Protein AF-A0A0A0BXC6-F1 (afdb_monomer_lite)

Sequence (105 aa):
MTTPPPPGADPHPRPGASQTPPRVPTLGEASREVGRGLGQGLLELVMWVVAVAVVVGGPALLGWWLGGGWGAVVGALLGAAVLGVTFVVLILKGVSLAAVVLRRR

Organism: NCBI:txid1386082

Secondary structure (DSSP, 8-state):
--PPPPP-------------------HHHHHHHHHHHHHHHHHHHHHHHHHHHHHHHHHHHHHHHHHHHHHHHHHHHHHHHHHHHHHHHHHHHHHHHHHHHHHT-

Radius of gyration: 31.28 Å; chains: 1; bounding box: 74×31×86 Å

Structure (mmCIF, N/CA/C/O backbone):
data_AF-A0A0A0BXC6-F1
#
_entry.id   AF-A0A0A0BXC6-F1
#
loop_
_atom_site.group_PDB
_atom_site.id
_atom_site.type_symbol
_atom_site.label_atom_id
_atom_site.label_alt_id
_atom_site.label_comp_id
_atom_site.label_asym_id
_atom_site.label_entity_id
_atom_site.label_seq_id
_atom_site.pdbx_PDB_ins_code
_atom_site.Cartn_x
_atom_site.Cartn_y
_atom_site.Cartn_z
_atom_site.occupancy
_atom_site.B_iso_or_equiv
_atom_site.auth_seq_id
_atom_site.auth_comp_id
_atom_site.auth_asym_id
_atom_site.auth_atom_id
_atom_site.pdbx_PDB_model_num
ATOM 1 N N . MET A 1 1 ? -60.990 -6.619 65.035 1.00 48.38 1 MET A N 1
ATOM 2 C CA . MET A 1 1 ? -59.762 -6.077 65.652 1.00 48.38 1 MET A CA 1
ATOM 3 C C . MET A 1 1 ? -58.678 -7.133 65.562 1.00 48.38 1 MET A C 1
ATOM 5 O O . MET A 1 1 ? -58.733 -8.096 66.310 1.00 48.38 1 MET A O 1
ATOM 9 N N . THR A 1 2 ? -57.742 -6.960 64.635 1.00 51.25 2 THR A N 1
ATOM 10 C CA . THR A 1 2 ? -56.443 -7.645 64.589 1.00 51.25 2 THR A CA 1
ATOM 11 C C . THR A 1 2 ? -55.475 -6.669 63.919 1.00 51.25 2 THR A C 1
ATOM 13 O O . THR A 1 2 ? -55.718 -6.193 62.813 1.00 51.25 2 THR A O 1
ATOM 16 N N . THR A 1 3 ? -54.454 -6.266 64.664 1.00 64.19 3 THR A N 1
ATOM 17 C CA . THR A 1 3 ? -53.496 -5.205 64.331 1.00 64.19 3 THR A CA 1
ATOM 18 C C . THR A 1 3 ? -52.448 -5.721 63.330 1.00 64.19 3 THR A C 1
ATOM 20 O O . THR A 1 3 ? -51.947 -6.826 63.540 1.00 64.19 3 THR A O 1
ATOM 23 N N . PRO A 1 4 ? -52.077 -4.978 62.268 1.00 62.81 4 PRO A N 1
ATOM 24 C CA . PRO A 1 4 ? -50.954 -5.356 61.407 1.00 62.81 4 PRO A CA 1
ATOM 25 C C . PRO A 1 4 ? -49.596 -5.080 62.092 1.00 62.81 4 PRO A C 1
ATOM 27 O O . PRO A 1 4 ? -49.478 -4.084 62.811 1.00 62.81 4 PRO A O 1
ATOM 30 N N . PRO A 1 5 ? -48.566 -5.929 61.891 1.00 69.25 5 PRO A N 1
ATOM 31 C CA . PRO A 1 5 ? -47.226 -5.701 62.434 1.00 69.25 5 PRO A CA 1
ATOM 32 C C . PRO A 1 5 ? -46.479 -4.567 61.695 1.00 69.25 5 PRO A C 1
ATOM 34 O O . PRO A 1 5 ? -46.723 -4.347 60.505 1.00 69.25 5 PRO A O 1
ATOM 37 N N . PRO A 1 6 ? -45.584 -3.831 62.387 1.00 66.50 6 PRO A N 1
ATOM 38 C CA . PRO A 1 6 ? -44.942 -2.622 61.870 1.00 66.50 6 PRO A CA 1
ATOM 39 C C . PRO A 1 6 ? -43.848 -2.906 60.822 1.00 66.50 6 PRO A C 1
ATOM 41 O O . PRO A 1 6 ? -43.237 -3.976 60.839 1.00 66.50 6 PRO A O 1
ATOM 44 N N . PRO A 1 7 ? -43.552 -1.937 59.932 1.00 57.19 7 PRO A N 1
ATOM 45 C CA . PRO A 1 7 ? -42.457 -2.038 58.981 1.00 57.19 7 PRO A CA 1
ATOM 46 C C . PRO A 1 7 ? -41.145 -1.573 59.623 1.00 57.19 7 PRO A C 1
ATOM 48 O O . PRO A 1 7 ? -41.064 -0.456 60.131 1.00 57.19 7 PRO A O 1
ATOM 51 N N . GLY A 1 8 ? -40.097 -2.393 59.534 1.00 53.00 8 GLY A N 1
ATOM 52 C CA . GLY A 1 8 ? -38.735 -1.923 59.783 1.00 53.00 8 GLY A CA 1
ATOM 53 C C . GLY A 1 8 ? -37.795 -2.950 60.397 1.00 53.00 8 GLY A C 1
ATOM 54 O O . GLY A 1 8 ? -37.896 -3.242 61.576 1.00 53.00 8 GLY A O 1
ATOM 55 N N . ALA A 1 9 ? -36.834 -3.367 59.571 1.00 49.19 9 ALA A N 1
ATOM 56 C CA . ALA A 1 9 ? -35.452 -3.679 59.925 1.00 49.19 9 ALA A CA 1
ATOM 57 C C . ALA A 1 9 ? -35.182 -4.829 60.906 1.00 49.19 9 ALA A C 1
ATOM 59 O O . ALA A 1 9 ? -35.234 -4.661 62.112 1.00 49.19 9 ALA A O 1
ATOM 60 N N . ASP A 1 10 ? -34.658 -5.922 60.350 1.00 52.00 10 ASP A N 1
ATOM 61 C CA . ASP A 1 10 ? -33.297 -6.313 60.716 1.00 52.00 10 ASP A CA 1
ATOM 62 C C .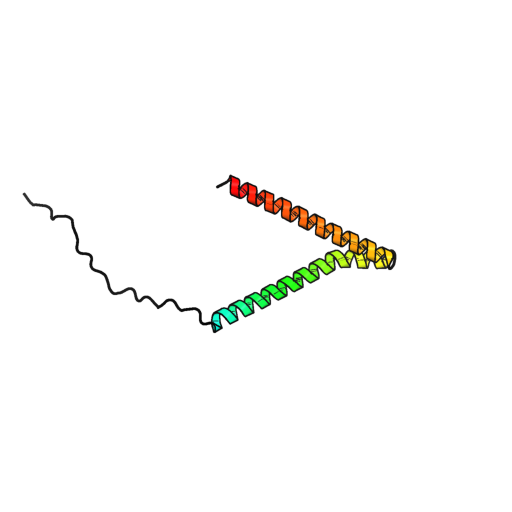 ASP A 1 10 ? -32.527 -6.772 59.461 1.00 52.00 10 ASP A C 1
ATOM 64 O O . ASP A 1 10 ? -32.970 -7.682 58.750 1.00 52.00 10 ASP A O 1
ATOM 68 N N . PRO A 1 11 ? -31.390 -6.133 59.128 1.00 51.38 11 PRO A N 1
ATOM 69 C CA . PRO A 1 11 ? -30.530 -6.559 58.039 1.00 51.38 11 PRO A CA 1
ATOM 70 C C . PRO A 1 11 ? -29.644 -7.701 58.535 1.00 51.38 11 PRO A C 1
ATOM 72 O O . PRO A 1 11 ? -28.629 -7.471 59.182 1.00 51.38 11 PRO 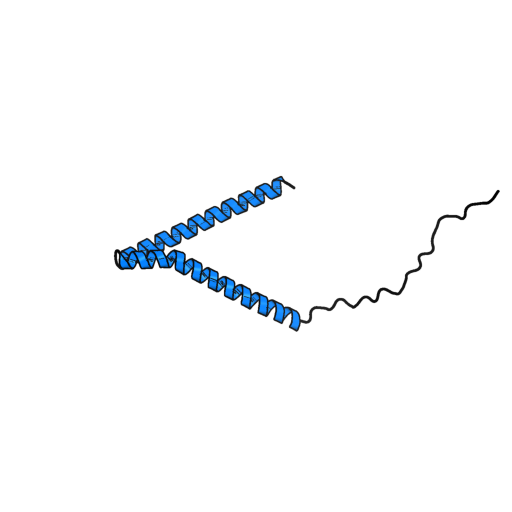A O 1
ATOM 75 N N . HIS A 1 12 ? -29.986 -8.945 58.206 1.00 49.34 12 HIS A N 1
ATOM 76 C CA . HIS A 1 12 ? -29.019 -10.037 58.303 1.00 49.34 12 HIS A CA 1
ATOM 77 C C . HIS A 1 12 ? -27.963 -9.880 57.195 1.00 49.34 12 HIS A C 1
ATOM 79 O O . HIS A 1 12 ? -28.295 -10.069 56.019 1.00 49.34 12 HIS A O 1
ATOM 85 N N . PRO A 1 13 ? -26.682 -9.603 57.509 1.00 51.56 13 PRO A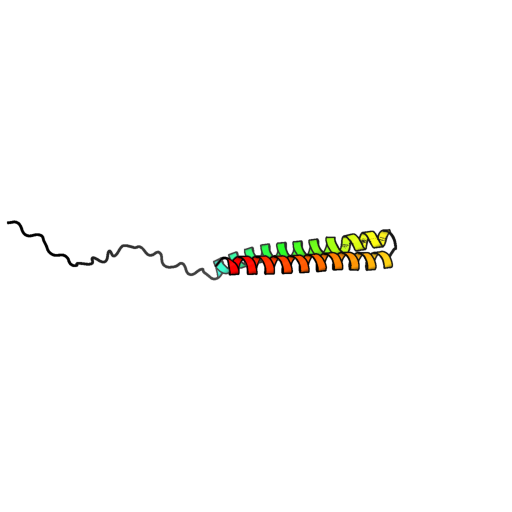 N 1
ATOM 86 C CA . PRO A 1 13 ? -25.622 -9.777 56.535 1.00 51.56 13 PRO A CA 1
ATOM 87 C C . PRO A 1 13 ? -25.369 -11.281 56.431 1.00 51.56 13 PRO A C 1
ATOM 89 O O . PRO A 1 13 ? -24.858 -11.893 57.364 1.00 51.56 13 PRO A O 1
ATOM 92 N N . ARG A 1 14 ? -25.748 -11.900 55.308 1.00 51.81 14 ARG A N 1
ATOM 93 C CA . ARG A 1 14 ? -25.314 -13.264 54.973 1.00 51.81 14 ARG A CA 1
ATOM 94 C C . ARG A 1 14 ? -23.784 -13.264 54.825 1.00 51.81 14 ARG A C 1
ATOM 96 O O . ARG A 1 14 ? -23.299 -12.678 53.855 1.00 51.81 14 ARG A O 1
ATOM 103 N N . PRO A 1 15 ? -23.006 -13.939 55.686 1.00 50.09 15 PRO A N 1
ATOM 104 C CA . PRO A 1 15 ? -21.599 -14.183 55.421 1.00 50.09 15 PRO A CA 1
ATOM 105 C C . PRO A 1 15 ? -21.532 -15.458 54.579 1.00 50.09 15 PRO A C 1
ATOM 107 O O . PRO A 1 15 ? -21.554 -16.566 55.106 1.00 50.09 15 PRO A O 1
ATOM 110 N N . GLY A 1 16 ? -21.568 -15.317 53.255 1.00 50.25 16 GLY A N 1
ATOM 111 C CA . GLY A 1 16 ? -21.620 -16.494 52.383 1.00 50.25 16 GLY A CA 1
ATOM 112 C C . GLY A 1 16 ? -21.357 -16.265 50.901 1.00 50.25 16 GLY A C 1
ATOM 113 O O . GLY A 1 16 ? -21.470 -17.209 50.128 1.00 50.25 16 GLY A O 1
ATOM 114 N N . ALA A 1 17 ? -20.982 -15.055 50.480 1.00 48.84 17 ALA A N 1
ATOM 115 C CA . ALA A 1 17 ? -20.311 -14.907 49.199 1.00 48.84 17 ALA A CA 1
ATOM 116 C C . ALA A 1 17 ? -18.854 -15.315 49.421 1.00 48.84 17 ALA A C 1
ATOM 118 O O . ALA A 1 17 ? -18.051 -14.526 49.920 1.00 48.84 17 ALA A O 1
ATOM 119 N N . SER A 1 18 ? -18.526 -16.559 49.086 1.00 48.88 18 SER A N 1
ATOM 120 C CA . SER A 1 18 ? -17.166 -16.981 48.769 1.00 48.88 18 SER A CA 1
ATOM 121 C C . SER A 1 18 ? -16.676 -16.131 47.597 1.00 48.88 18 SER A C 1
ATOM 123 O O . SER A 1 18 ? -16.739 -16.513 46.432 1.00 48.88 18 SER A O 1
ATOM 125 N N . GLN A 1 19 ? -16.233 -14.919 47.921 1.00 50.53 19 GLN A N 1
ATOM 126 C CA . GLN A 1 19 ? -15.446 -14.079 47.046 1.00 50.53 19 GLN A CA 1
ATOM 127 C C . GLN A 1 19 ? -14.145 -14.843 46.824 1.00 50.53 19 GLN A C 1
ATOM 129 O O . GLN A 1 19 ? -13.230 -14.793 47.643 1.00 50.53 19 GLN A O 1
ATOM 134 N N . THR A 1 20 ? -14.072 -15.609 45.735 1.00 51.91 20 THR A N 1
ATOM 135 C CA . THR A 1 20 ? -12.779 -15.924 45.135 1.00 51.91 20 THR A CA 1
ATOM 136 C C . THR A 1 20 ? -12.032 -14.598 45.037 1.00 51.91 20 THR A C 1
ATOM 138 O O . THR A 1 20 ? -12.573 -13.671 44.424 1.00 51.91 20 THR A O 1
ATOM 141 N N . PRO A 1 21 ? -10.863 -14.457 45.685 1.00 51.25 21 PRO A N 1
ATOM 142 C CA . PRO A 1 21 ? -10.132 -13.203 45.660 1.00 51.25 21 PRO A CA 1
ATOM 143 C C . PRO A 1 21 ? -9.905 -12.806 44.198 1.00 51.25 21 PRO A C 1
ATOM 145 O O . PRO A 1 21 ? -9.737 -13.703 43.360 1.00 51.25 21 PRO A O 1
ATOM 148 N N . PRO A 1 22 ? -9.917 -11.503 43.860 1.00 55.91 22 PRO A N 1
ATOM 149 C CA . PRO A 1 22 ? -9.529 -11.066 42.529 1.00 55.91 22 PRO A CA 1
ATOM 150 C C . PRO A 1 22 ? -8.153 -11.670 42.253 1.00 55.91 22 PRO A C 1
ATOM 152 O O . PRO A 1 22 ? -7.178 -11.328 42.923 1.00 55.91 22 PRO A O 1
ATOM 155 N N . ARG A 1 23 ? -8.090 -12.647 41.335 1.00 56.41 23 ARG A N 1
ATOM 156 C CA . ARG A 1 23 ? -6.821 -13.194 40.860 1.00 56.41 23 ARG A CA 1
ATOM 157 C C . ARG A 1 23 ? -6.111 -12.021 40.221 1.00 56.41 23 ARG A C 1
ATOM 159 O O . ARG A 1 23 ? -6.452 -11.612 39.118 1.00 56.41 23 ARG A O 1
ATOM 166 N N . VAL A 1 24 ? -5.179 -11.446 40.967 1.00 57.34 24 VAL A N 1
ATOM 167 C CA . VAL A 1 24 ? -4.236 -10.476 40.440 1.00 57.34 24 VAL A CA 1
ATOM 168 C C . VAL A 1 24 ? -3.550 -11.205 39.285 1.00 57.34 24 VAL A C 1
ATOM 170 O O . VAL A 1 24 ? -2.956 -12.258 39.544 1.00 57.34 24 VAL A O 1
ATOM 173 N N . PRO A 1 25 ? -3.695 -10.742 38.029 1.00 54.16 25 PRO A N 1
ATOM 174 C CA . PRO A 1 25 ? -3.043 -11.387 36.906 1.00 54.16 25 PRO A CA 1
ATOM 175 C C . PRO A 1 25 ? -1.558 -11.405 37.231 1.00 54.16 25 PRO A C 1
ATOM 177 O O . PRO A 1 25 ? -0.933 -10.358 37.423 1.00 54.16 25 PRO A O 1
ATOM 180 N N . THR A 1 26 ? -1.003 -12.598 37.402 1.00 62.12 26 THR A N 1
ATOM 181 C CA . THR A 1 26 ? 0.424 -12.705 37.674 1.00 62.12 26 THR A CA 1
ATOM 182 C C . THR A 1 26 ? 1.159 -12.182 36.442 1.00 62.12 26 THR A C 1
ATOM 184 O O . THR A 1 26 ? 0.711 -12.383 35.311 1.00 62.12 26 THR A O 1
ATOM 187 N N . LEU A 1 27 ? 2.295 -11.507 36.636 1.00 54.72 27 LEU A N 1
ATOM 188 C CA . LEU A 1 27 ? 3.132 -10.982 35.545 1.00 54.72 27 LEU A CA 1
ATOM 189 C C . LEU A 1 27 ? 3.408 -12.026 34.437 1.00 54.72 27 LEU A C 1
ATOM 191 O O . LEU A 1 27 ? 3.621 -11.656 33.285 1.00 54.72 27 LEU A O 1
ATOM 195 N N . GLY A 1 28 ? 3.355 -13.326 34.759 1.00 53.56 28 GLY A N 1
ATOM 196 C CA . GLY A 1 28 ? 3.478 -14.450 33.823 1.00 53.56 28 GLY A CA 1
ATOM 197 C C . GLY A 1 28 ? 2.290 -14.663 32.869 1.00 53.56 28 GLY A C 1
ATOM 198 O O . GLY A 1 28 ? 2.487 -15.090 31.732 1.00 53.56 28 GLY A O 1
ATOM 199 N N . GLU A 1 29 ? 1.060 -14.366 33.291 1.00 54.47 29 GLU A N 1
ATOM 200 C CA . GLU A 1 29 ? -0.136 -14.468 32.437 1.00 54.47 29 GLU A CA 1
ATOM 201 C C . GLU A 1 29 ? -0.246 -13.245 31.523 1.00 54.47 29 GLU A C 1
ATOM 203 O O . GLU A 1 29 ? -0.382 -13.400 30.308 1.00 54.47 29 GLU A O 1
ATOM 208 N N . ALA A 1 30 ? -0.004 -12.051 32.076 1.00 51.72 30 ALA A N 1
ATOM 209 C CA . ALA A 1 30 ? 0.085 -10.814 31.305 1.00 51.72 30 ALA A CA 1
ATOM 210 C C . ALA A 1 30 ? 1.192 -10.879 30.236 1.00 51.72 30 ALA A C 1
ATOM 212 O O . ALA A 1 30 ? 0.989 -10.439 29.111 1.00 51.72 30 ALA A O 1
ATOM 213 N N . SER A 1 31 ? 2.348 -11.482 30.533 1.00 54.25 31 SER A N 1
ATOM 214 C CA . SER A 1 31 ? 3.432 -11.644 29.549 1.00 54.25 31 SER A CA 1
ATOM 215 C C . SER A 1 31 ? 3.138 -12.695 28.474 1.00 54.25 31 SER A C 1
ATOM 217 O O . SER A 1 31 ? 3.578 -12.529 27.336 1.00 54.25 31 SER A O 1
ATOM 219 N N . ARG A 1 32 ? 2.352 -13.741 28.765 1.00 56.22 32 ARG A N 1
ATOM 220 C CA . ARG A 1 32 ? 1.878 -14.694 27.741 1.00 56.22 32 ARG A CA 1
ATOM 221 C C . ARG A 1 32 ? 0.823 -14.085 26.818 1.00 56.22 32 ARG A C 1
ATOM 223 O O . ARG A 1 32 ? 0.845 -14.361 25.618 1.00 56.22 32 ARG A O 1
ATOM 230 N N . GLU A 1 33 ? -0.069 -13.253 27.345 1.00 57.19 33 GLU A N 1
ATOM 231 C CA . GLU A 1 33 ? -1.050 -12.507 26.546 1.00 57.19 33 GLU A CA 1
ATOM 232 C C . GLU A 1 33 ? -0.405 -11.383 25.737 1.00 57.19 33 GLU A C 1
ATOM 234 O O . GLU A 1 33 ? -0.689 -11.261 24.547 1.00 57.19 33 GLU A O 1
ATOM 239 N N . VAL A 1 34 ? 0.550 -10.651 26.313 1.00 56.31 34 VAL A N 1
ATOM 240 C CA . VAL A 1 34 ? 1.374 -9.680 25.578 1.00 56.31 34 VAL A CA 1
ATOM 241 C C . VAL A 1 34 ? 2.216 -10.382 24.511 1.00 56.31 34 VAL A C 1
ATOM 243 O O . VAL A 1 34 ? 2.288 -9.896 23.390 1.00 56.31 34 VAL A O 1
ATOM 246 N N . GLY A 1 35 ? 2.783 -11.559 24.789 1.00 59.84 35 GLY A N 1
ATOM 247 C CA . GLY A 1 35 ? 3.530 -12.347 23.801 1.00 59.84 35 GLY A CA 1
ATOM 248 C C . GLY A 1 35 ? 2.668 -12.827 22.625 1.00 59.84 35 GLY A C 1
ATOM 249 O O . GLY A 1 35 ? 3.101 -12.758 21.475 1.00 59.84 35 GLY A O 1
ATOM 250 N N . ARG A 1 36 ? 1.423 -13.253 22.883 1.00 61.38 36 ARG A N 1
ATOM 251 C CA . ARG A 1 36 ? 0.455 -13.596 21.823 1.00 61.38 36 ARG A CA 1
ATOM 252 C C . ARG A 1 36 ? -0.025 -12.366 21.051 1.00 61.38 36 ARG A C 1
ATOM 254 O O . ARG A 1 36 ? -0.100 -12.425 19.826 1.00 61.38 36 ARG A O 1
ATOM 261 N N . GLY A 1 37 ? -0.284 -11.257 21.742 1.00 61.53 37 GLY A N 1
ATOM 262 C CA . GLY A 1 37 ? -0.648 -9.980 21.126 1.00 61.53 37 GLY A CA 1
ATOM 263 C C . GLY A 1 37 ? 0.471 -9.403 20.257 1.00 61.53 37 GLY A C 1
ATOM 264 O O . GLY A 1 37 ? 0.203 -8.899 19.171 1.00 61.53 37 GLY A O 1
ATOM 265 N N . LEU A 1 38 ? 1.731 -9.559 20.673 1.00 62.34 38 LEU A N 1
ATOM 266 C CA . LEU A 1 38 ? 2.906 -9.170 19.892 1.00 62.34 38 LEU A CA 1
ATOM 267 C C . LEU A 1 38 ? 3.111 -10.070 18.673 1.00 62.34 38 LEU A C 1
ATOM 269 O O . LEU A 1 38 ? 3.432 -9.560 17.606 1.00 62.34 38 LEU A O 1
ATOM 273 N N . GLY A 1 39 ? 2.895 -11.383 18.791 1.00 70.00 39 GLY A N 1
ATOM 274 C CA . GLY A 1 39 ? 2.976 -12.297 17.647 1.00 70.00 39 GLY A CA 1
ATOM 275 C C . GLY A 1 39 ? 1.929 -11.985 16.574 1.00 70.00 39 GLY A C 1
ATOM 276 O O . GLY A 1 39 ? 2.254 -11.930 15.388 1.00 70.00 39 GLY A O 1
ATOM 277 N N . GLN A 1 40 ? 0.690 -11.714 16.991 1.00 78.50 40 GLN A N 1
ATOM 278 C CA . GLN A 1 40 ? -0.383 -11.313 16.081 1.00 78.50 40 GLN A CA 1
ATOM 279 C C . GLN A 1 40 ? -0.148 -9.913 15.499 1.00 78.50 40 GLN A C 1
ATOM 281 O O . GLN A 1 40 ? -0.277 -9.740 14.291 1.00 78.50 40 GLN A O 1
ATOM 286 N N . GLY A 1 41 ? 0.263 -8.944 16.322 1.00 77.69 41 GLY A N 1
ATOM 287 C CA . GLY A 1 41 ? 0.576 -7.587 15.869 1.00 77.69 41 GLY A CA 1
ATOM 288 C C . GLY A 1 41 ? 1.774 -7.534 14.918 1.00 77.69 41 GLY A C 1
ATOM 289 O O . GLY A 1 41 ? 1.773 -6.753 13.971 1.00 77.69 41 GLY A O 1
ATOM 290 N N . LEU A 1 42 ? 2.776 -8.399 15.110 1.00 84.06 42 LEU A N 1
ATOM 291 C CA . LEU A 1 42 ? 3.911 -8.514 14.197 1.00 84.06 42 LEU A CA 1
ATOM 292 C C . LEU A 1 42 ? 3.497 -9.146 12.866 1.00 84.06 42 LEU A C 1
ATOM 294 O O . LEU A 1 42 ? 3.888 -8.642 11.818 1.00 84.06 42 LEU A O 1
ATOM 298 N N . LEU A 1 43 ? 2.697 -10.217 12.887 1.00 84.69 43 LEU A N 1
ATOM 299 C CA . LEU A 1 43 ? 2.164 -10.826 11.664 1.00 84.69 43 LEU A CA 1
ATOM 300 C C . LEU A 1 43 ? 1.303 -9.825 10.883 1.00 84.69 43 LEU A C 1
ATOM 302 O O . LEU A 1 43 ? 1.425 -9.718 9.665 1.00 84.69 43 LEU A O 1
ATOM 306 N N . GLU A 1 44 ? 0.464 -9.074 11.592 1.00 85.25 44 GLU A N 1
ATOM 307 C CA . GLU A 1 44 ? -0.350 -8.008 11.022 1.00 85.25 44 GLU A CA 1
ATOM 308 C C . GLU A 1 44 ? 0.531 -6.922 10.396 1.00 85.25 44 GLU A C 1
ATOM 310 O O . GLU A 1 44 ? 0.326 -6.568 9.237 1.00 85.25 44 GLU A O 1
ATOM 315 N N . LEU A 1 45 ? 1.569 -6.459 11.100 1.00 85.31 45 LEU A N 1
ATOM 316 C CA . LEU A 1 45 ? 2.527 -5.490 10.568 1.00 85.31 45 LEU A CA 1
ATOM 317 C C . LEU A 1 45 ? 3.239 -6.017 9.315 1.00 85.31 45 LEU A C 1
ATOM 319 O O . LEU A 1 45 ? 3.344 -5.301 8.322 1.00 85.31 45 LEU A O 1
ATOM 323 N N . VAL A 1 46 ? 3.702 -7.268 9.332 1.00 88.62 46 VAL A N 1
ATOM 324 C CA . VAL A 1 46 ? 4.336 -7.909 8.170 1.00 88.62 46 VAL A CA 1
ATOM 325 C C . VAL A 1 46 ? 3.363 -7.959 6.996 1.00 88.62 46 VAL A C 1
ATOM 327 O O . VAL A 1 46 ? 3.740 -7.612 5.879 1.00 88.62 46 VAL A O 1
ATOM 330 N N . MET A 1 47 ? 2.106 -8.331 7.235 1.00 91.50 47 MET A N 1
ATOM 331 C CA . MET A 1 47 ? 1.078 -8.369 6.197 1.00 91.50 47 MET A CA 1
ATOM 332 C C . MET A 1 47 ? 0.798 -6.974 5.623 1.0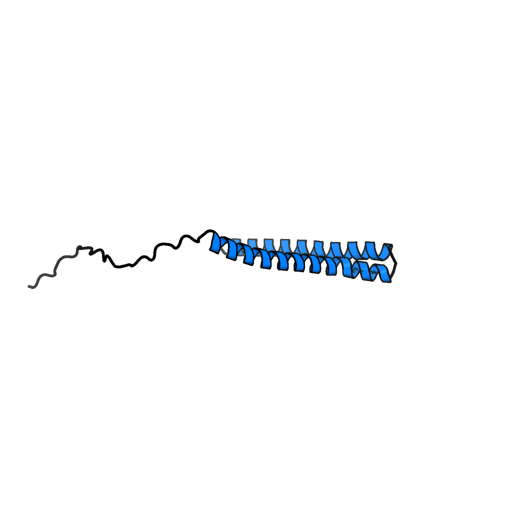0 91.50 47 MET A C 1
ATOM 334 O O . MET A 1 47 ? 0.721 -6.832 4.402 1.00 91.50 47 MET A O 1
ATOM 338 N N . TRP A 1 48 ? 0.758 -5.936 6.462 1.00 88.38 48 TRP A N 1
ATOM 339 C CA . TRP A 1 48 ? 0.677 -4.544 6.012 1.00 88.38 48 TRP A CA 1
ATOM 340 C C . TRP A 1 48 ? 1.866 -4.147 5.140 1.00 88.38 48 TRP A C 1
ATOM 342 O O . TRP A 1 48 ? 1.674 -3.575 4.067 1.00 88.38 48 TRP A O 1
ATOM 352 N N . VAL A 1 49 ? 3.088 -4.479 5.557 1.00 86.38 49 VAL A N 1
ATOM 353 C CA . VAL A 1 49 ? 4.302 -4.192 4.779 1.00 86.38 49 VAL A CA 1
ATOM 354 C C . VAL A 1 49 ? 4.259 -4.902 3.427 1.00 86.38 49 VAL A C 1
ATOM 356 O O . VAL A 1 49 ? 4.543 -4.278 2.405 1.00 86.38 49 VAL A O 1
ATOM 359 N N . VAL A 1 50 ? 3.851 -6.173 3.393 1.00 89.44 50 VAL A N 1
ATOM 360 C CA . VAL A 1 50 ? 3.693 -6.934 2.145 1.00 89.44 50 VAL A CA 1
ATOM 361 C C . VAL A 1 50 ? 2.628 -6.302 1.253 1.00 89.44 50 VAL A C 1
ATOM 363 O O . VAL A 1 50 ? 2.871 -6.117 0.064 1.00 89.44 50 VAL A O 1
ATOM 366 N N . ALA A 1 51 ? 1.479 -5.911 1.806 1.00 85.44 51 ALA A N 1
ATOM 367 C CA . ALA A 1 51 ? 0.420 -5.253 1.046 1.00 85.44 51 ALA A CA 1
ATOM 368 C C . ALA A 1 51 ? 0.910 -3.939 0.417 1.00 85.44 51 ALA A C 1
ATOM 370 O O . ALA A 1 51 ? 0.703 -3.713 -0.776 1.00 85.44 51 ALA A O 1
ATOM 371 N N . VAL A 1 52 ? 1.632 -3.108 1.177 1.00 86.31 52 VAL A N 1
ATOM 372 C CA . VAL A 1 52 ? 2.252 -1.881 0.652 1.00 86.31 52 VAL A CA 1
ATOM 373 C C . VAL A 1 52 ? 3.271 -2.211 -0.438 1.00 86.31 52 VAL A C 1
ATOM 375 O O . VAL A 1 52 ? 3.249 -1.592 -1.502 1.00 86.31 52 VAL A O 1
ATOM 378 N N . ALA A 1 53 ? 4.126 -3.210 -0.220 1.00 83.38 53 ALA A N 1
ATOM 379 C CA . ALA A 1 53 ? 5.115 -3.636 -1.203 1.00 83.38 53 ALA A CA 1
ATOM 380 C C . ALA A 1 53 ? 4.467 -4.141 -2.501 1.00 83.38 53 ALA A C 1
ATOM 382 O O . ALA A 1 53 ? 4.994 -3.873 -3.574 1.00 83.38 53 ALA A O 1
ATOM 383 N N . VAL A 1 54 ? 3.312 -4.808 -2.446 1.00 87.69 54 VAL A N 1
ATOM 384 C CA . VAL A 1 54 ? 2.579 -5.235 -3.650 1.00 87.69 54 VAL A CA 1
ATOM 385 C C . VAL A 1 54 ? 1.947 -4.042 -4.367 1.00 87.69 54 VAL A C 1
ATOM 387 O O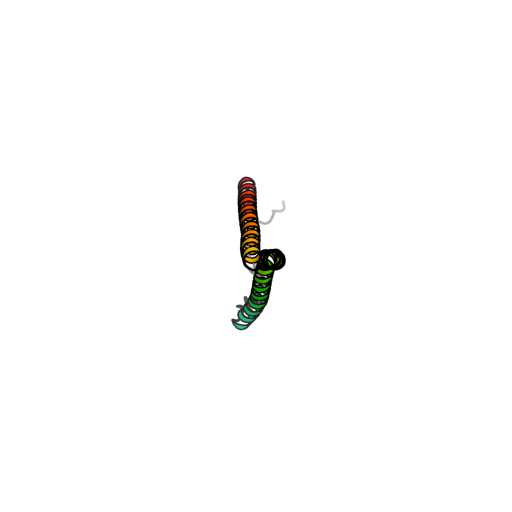 . VAL A 1 54 ? 2.057 -3.935 -5.587 1.00 87.69 54 VAL A O 1
ATOM 390 N N . VAL A 1 55 ? 1.323 -3.119 -3.633 1.00 84.38 55 VAL A N 1
ATOM 391 C CA . VAL A 1 55 ? 0.641 -1.954 -4.224 1.00 84.38 55 VAL A CA 1
ATOM 392 C C . VAL A 1 55 ? 1.627 -0.961 -4.839 1.00 84.38 55 VAL A C 1
ATOM 394 O O . VAL A 1 55 ? 1.340 -0.383 -5.883 1.00 84.38 55 VAL A O 1
ATOM 397 N N . VAL A 1 56 ? 2.795 -0.770 -4.226 1.00 83.19 56 VAL A N 1
ATOM 398 C CA . VAL A 1 56 ? 3.837 0.138 -4.732 1.00 83.19 56 VAL A CA 1
ATOM 399 C C . VAL A 1 56 ? 4.775 -0.585 -5.701 1.00 83.19 56 VAL A C 1
ATOM 401 O O . VAL A 1 56 ? 5.092 -0.075 -6.775 1.00 83.19 56 VAL A O 1
ATOM 404 N N . GLY A 1 57 ? 5.205 -1.792 -5.342 1.00 77.62 57 GLY A N 1
ATOM 405 C CA . GLY A 1 57 ? 6.180 -2.580 -6.089 1.00 77.62 57 GLY A CA 1
ATOM 406 C C . GLY A 1 57 ? 5.604 -3.297 -7.305 1.00 77.62 57 GLY A C 1
ATOM 407 O O . GLY A 1 57 ? 6.322 -3.461 -8.283 1.00 77.62 57 GLY A O 1
ATOM 408 N N . GLY A 1 58 ? 4.323 -3.674 -7.312 1.00 82.56 58 GLY A N 1
ATOM 409 C CA . GLY A 1 58 ? 3.672 -4.285 -8.478 1.00 82.56 58 GLY A CA 1
ATOM 410 C C . GLY A 1 58 ? 3.676 -3.362 -9.705 1.00 82.56 58 GLY A C 1
ATOM 411 O O . GLY A 1 58 ? 4.195 -3.750 -10.754 1.00 82.56 58 GLY A O 1
ATOM 412 N N . PRO A 1 59 ? 3.188 -2.115 -9.583 1.00 81.75 59 PRO A N 1
ATOM 413 C CA . PRO A 1 59 ? 3.279 -1.119 -10.647 1.00 81.75 59 PRO A CA 1
ATOM 414 C C . PRO A 1 59 ? 4.722 -0.762 -11.019 1.00 81.75 59 PRO A C 1
ATOM 416 O O . PRO A 1 59 ? 5.012 -0.567 -12.197 1.00 81.75 59 PRO A O 1
ATOM 419 N N . ALA A 1 60 ? 5.641 -0.711 -10.047 1.00 75.75 60 ALA A N 1
ATOM 420 C CA . ALA A 1 60 ? 7.063 -0.485 -10.310 1.00 75.75 60 ALA A CA 1
ATOM 421 C C . ALA A 1 60 ? 7.689 -1.626 -11.130 1.00 75.75 60 ALA A C 1
ATOM 423 O O . ALA A 1 60 ? 8.408 -1.383 -12.096 1.00 75.75 60 ALA A O 1
ATOM 424 N N . LEU A 1 61 ? 7.379 -2.879 -10.799 1.00 81.19 61 LEU A N 1
ATOM 425 C CA . LEU A 1 61 ? 7.850 -4.046 -11.539 1.00 81.19 61 LEU A CA 1
ATOM 426 C C . LEU A 1 61 ? 7.270 -4.059 -12.957 1.00 81.19 61 LEU A C 1
ATOM 428 O O . LEU A 1 61 ? 7.994 -4.301 -13.918 1.00 81.19 61 LEU A O 1
ATOM 432 N N . LEU A 1 62 ? 5.985 -3.733 -13.105 1.00 82.69 62 LEU A N 1
ATOM 433 C CA . LEU A 1 62 ? 5.341 -3.619 -14.413 1.00 82.69 62 LEU A CA 1
ATOM 434 C C . LEU A 1 62 ? 5.974 -2.503 -15.258 1.00 82.69 62 LEU A C 1
ATOM 436 O O . LEU A 1 62 ? 6.257 -2.691 -16.440 1.00 82.69 62 LEU A O 1
ATOM 440 N N . GLY A 1 63 ? 6.255 -1.359 -14.638 1.00 74.94 63 GLY A N 1
ATOM 441 C CA . GLY A 1 63 ? 6.954 -0.256 -15.279 1.00 74.94 63 GLY A CA 1
ATOM 442 C C . GLY A 1 63 ? 8.383 -0.618 -15.689 1.00 74.94 63 GLY A C 1
ATOM 443 O O . GLY A 1 63 ? 8.809 -0.248 -16.782 1.00 74.94 63 GLY A O 1
ATOM 444 N N . TRP A 1 64 ? 9.101 -1.400 -14.876 1.00 80.56 64 TRP A N 1
ATOM 445 C CA . TRP A 1 64 ? 10.427 -1.915 -15.231 1.00 80.56 64 TRP A CA 1
ATOM 446 C C . TRP A 1 64 ? 10.401 -2.720 -16.534 1.00 80.56 64 TRP A C 1
ATOM 448 O O . TRP A 1 64 ? 11.241 -2.515 -17.408 1.00 80.56 64 TRP A O 1
ATOM 458 N N . TRP A 1 65 ? 9.409 -3.596 -16.693 1.00 86.25 65 TRP A N 1
ATOM 459 C CA . TRP A 1 65 ? 9.250 -4.412 -17.899 1.00 86.25 65 TRP A CA 1
ATOM 460 C C . TRP A 1 65 ? 8.916 -3.595 -19.153 1.00 86.25 65 TRP A C 1
ATOM 462 O O . TRP A 1 65 ? 9.335 -3.965 -20.246 1.00 86.25 65 TRP A O 1
ATOM 472 N N . LEU A 1 66 ? 8.178 -2.491 -19.009 1.00 82.25 66 LEU A N 1
ATOM 473 C CA . LEU A 1 66 ? 7.696 -1.682 -20.135 1.00 82.25 66 LEU A CA 1
ATOM 474 C C . LEU A 1 66 ? 8.657 -0.558 -20.550 1.00 82.25 66 LEU A C 1
ATOM 476 O O . LEU A 1 66 ? 8.641 -0.141 -21.705 1.00 82.25 66 LEU A O 1
ATOM 480 N N . GLY A 1 67 ? 9.478 -0.048 -19.628 1.00 77.62 67 GLY A N 1
ATOM 481 C CA . GLY A 1 67 ? 10.318 1.132 -19.870 1.00 77.62 67 GLY A CA 1
ATOM 482 C C . GLY A 1 67 ? 11.648 1.144 -19.117 1.00 77.62 67 GLY A C 1
ATOM 483 O O . GLY A 1 67 ? 12.273 2.200 -19.003 1.00 77.62 67 GLY A O 1
ATOM 484 N N . GLY A 1 68 ? 12.079 0.007 -18.563 1.00 85.56 68 GLY A N 1
ATOM 485 C CA . GLY A 1 68 ? 13.309 -0.099 -17.778 1.00 85.56 68 GLY A CA 1
ATOM 486 C C . GLY A 1 68 ? 13.263 0.737 -16.494 1.00 85.56 68 GLY A C 1
ATOM 487 O O . GLY A 1 68 ? 12.212 0.914 -15.876 1.00 85.56 68 GLY A O 1
ATOM 488 N N . GLY A 1 69 ? 14.407 1.293 -16.089 1.00 82.75 69 GLY A N 1
ATOM 489 C CA . GLY A 1 69 ? 14.535 2.029 -14.823 1.00 82.75 69 GLY A CA 1
ATOM 490 C C . GLY A 1 69 ? 13.549 3.184 -14.645 1.00 82.75 69 GLY A C 1
ATOM 491 O O . GLY A 1 69 ? 12.988 3.346 -13.564 1.00 82.75 69 GLY A O 1
ATOM 492 N N . TRP A 1 70 ? 13.265 3.937 -15.709 1.00 83.38 70 TRP A N 1
ATOM 493 C CA . TRP A 1 70 ? 12.308 5.046 -15.654 1.00 83.38 70 TRP A CA 1
ATOM 494 C C . TRP A 1 70 ? 10.873 4.571 -15.460 1.00 83.38 70 TRP A C 1
ATOM 496 O O . TRP A 1 70 ? 10.134 5.159 -14.671 1.00 83.38 70 TRP A O 1
ATOM 506 N N . GLY A 1 71 ? 10.495 3.473 -16.115 1.00 76.00 71 GLY A N 1
ATOM 507 C CA . GLY A 1 71 ? 9.181 2.881 -15.917 1.00 76.00 71 GLY A CA 1
ATOM 508 C C . GLY A 1 71 ? 8.987 2.395 -14.480 1.00 76.00 71 GLY A C 1
ATOM 509 O O . GLY A 1 71 ? 7.912 2.594 -13.919 1.00 76.00 71 GLY A O 1
ATOM 510 N N . ALA A 1 72 ? 10.028 1.859 -13.835 1.00 80.62 72 ALA A N 1
ATOM 511 C CA . ALA A 1 72 ? 9.939 1.444 -12.434 1.00 80.62 72 ALA A CA 1
ATOM 512 C C . ALA A 1 72 ? 9.711 2.604 -11.464 1.00 80.62 72 ALA A C 1
ATOM 514 O O . ALA A 1 72 ? 8.887 2.492 -10.556 1.00 80.62 72 ALA A O 1
ATOM 515 N N . VAL A 1 73 ? 10.391 3.732 -11.679 1.00 84.44 73 VAL A N 1
ATOM 516 C CA . VAL A 1 73 ? 10.200 4.941 -10.865 1.00 84.44 73 VAL A CA 1
ATOM 517 C C . VAL A 1 73 ? 8.784 5.486 -11.039 1.00 84.44 73 VAL A C 1
ATOM 519 O O . VAL A 1 73 ? 8.104 5.755 -10.050 1.00 84.44 73 VAL A O 1
ATOM 522 N N . VAL A 1 74 ? 8.305 5.596 -12.282 1.00 86.81 74 VAL A N 1
ATOM 523 C CA . VAL A 1 74 ? 6.941 6.069 -12.568 1.00 86.81 74 VAL A CA 1
ATOM 524 C C . VAL A 1 74 ? 5.900 5.123 -11.969 1.00 86.81 74 VAL A C 1
ATOM 526 O O . VAL A 1 74 ? 4.954 5.582 -11.334 1.00 86.81 74 VAL A O 1
ATOM 529 N N . GLY A 1 75 ? 6.100 3.812 -12.101 1.00 79.75 75 GLY A N 1
ATOM 530 C CA . GLY A 1 75 ? 5.235 2.802 -11.501 1.00 79.75 75 GLY A CA 1
ATOM 531 C C . GLY A 1 75 ? 5.184 2.909 -9.976 1.00 79.75 75 GLY A C 1
ATOM 532 O O . GLY A 1 75 ? 4.095 2.956 -9.407 1.00 79.75 75 GLY A O 1
ATOM 533 N N . ALA A 1 76 ? 6.334 3.038 -9.310 1.00 81.62 76 ALA A N 1
ATOM 534 C CA . ALA A 1 76 ? 6.399 3.210 -7.859 1.00 81.62 76 ALA A CA 1
ATOM 535 C C . ALA A 1 76 ? 5.683 4.488 -7.393 1.00 81.62 76 ALA A C 1
ATOM 537 O O . ALA A 1 76 ? 4.912 4.448 -6.433 1.00 81.62 76 ALA A O 1
ATOM 538 N N . LEU A 1 77 ? 5.893 5.612 -8.089 1.00 89.00 77 LEU A N 1
ATOM 539 C CA . LEU A 1 77 ? 5.214 6.877 -7.790 1.00 89.00 77 LEU A CA 1
ATOM 540 C C . LEU A 1 77 ? 3.696 6.758 -7.963 1.00 89.00 77 LEU A C 1
ATOM 542 O O . LEU A 1 77 ? 2.945 7.259 -7.127 1.00 89.00 77 LEU A O 1
ATOM 546 N N . LEU A 1 78 ? 3.243 6.055 -9.002 1.00 88.94 78 LEU A N 1
ATOM 547 C CA . LEU A 1 78 ? 1.823 5.802 -9.233 1.00 88.94 78 LEU A CA 1
ATOM 548 C C . LEU A 1 78 ? 1.221 4.946 -8.107 1.00 88.94 78 LEU A C 1
ATOM 550 O O . LEU A 1 78 ? 0.177 5.295 -7.557 1.00 88.94 78 LEU A O 1
ATOM 554 N N . GLY A 1 79 ? 1.898 3.861 -7.721 1.00 83.56 79 GLY A N 1
ATOM 555 C CA . GLY A 1 79 ? 1.469 3.001 -6.616 1.00 83.56 79 GLY A CA 1
ATOM 556 C C . GLY A 1 79 ? 1.416 3.746 -5.277 1.00 83.56 79 GLY A C 1
ATOM 557 O O . GLY A 1 79 ? 0.439 3.625 -4.535 1.00 83.56 79 GLY A O 1
ATOM 558 N N . ALA A 1 80 ? 2.410 4.594 -4.998 1.00 87.31 80 ALA A N 1
ATOM 559 C CA . ALA A 1 80 ? 2.422 5.453 -3.815 1.00 87.31 80 ALA A CA 1
ATOM 560 C C . ALA A 1 80 ? 1.277 6.482 -3.829 1.00 87.31 80 ALA A C 1
ATOM 562 O O . ALA A 1 80 ? 0.627 6.694 -2.802 1.00 87.31 80 ALA A O 1
ATOM 563 N N . ALA A 1 81 ? 0.983 7.082 -4.987 1.00 88.12 81 ALA A N 1
ATOM 564 C CA . ALA A 1 81 ? -0.129 8.016 -5.137 1.00 88.12 81 ALA A CA 1
ATOM 565 C C . ALA A 1 81 ? -1.480 7.341 -4.852 1.00 88.12 81 ALA A C 1
ATOM 567 O O . ALA A 1 81 ? -2.295 7.891 -4.111 1.00 88.12 81 ALA A O 1
ATOM 568 N N . VAL A 1 82 ? -1.704 6.129 -5.371 1.00 89.88 82 VAL A N 1
ATOM 569 C CA . VAL A 1 82 ? -2.927 5.347 -5.106 1.00 89.88 82 VAL A CA 1
ATOM 570 C C . VAL A 1 82 ? -3.078 5.041 -3.615 1.00 89.88 82 VAL A C 1
ATOM 572 O O . VAL A 1 82 ? -4.169 5.209 -3.058 1.00 89.88 82 VAL A O 1
ATOM 575 N N . LEU A 1 83 ? -1.990 4.641 -2.951 1.00 88.81 83 LEU A N 1
ATOM 576 C CA . LEU A 1 83 ? -1.990 4.388 -1.511 1.00 88.81 83 LEU A CA 1
ATOM 577 C C . LEU A 1 83 ? -2.341 5.664 -0.723 1.00 88.81 83 LEU A C 1
ATOM 579 O O . LEU A 1 83 ? -3.209 5.633 0.149 1.00 88.81 83 LEU A O 1
ATOM 583 N N . GLY A 1 84 ? -1.729 6.798 -1.082 1.00 87.75 84 GLY A N 1
ATOM 584 C CA . GLY A 1 84 ? -1.990 8.100 -0.463 1.00 87.75 84 GLY A CA 1
ATOM 585 C C . GLY A 1 84 ? -3.437 8.566 -0.635 1.00 87.75 84 GLY A C 1
ATOM 586 O O . GL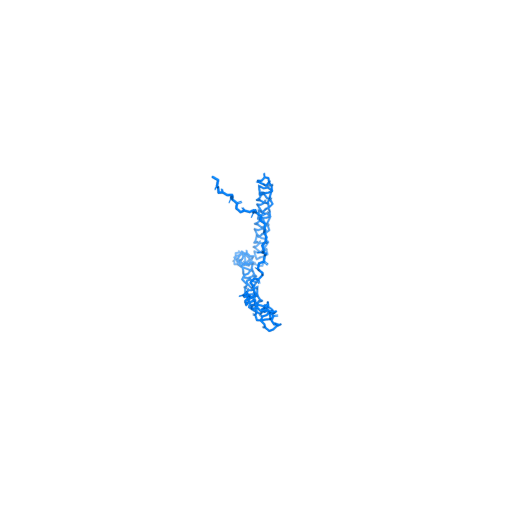Y A 1 84 ? -4.080 8.954 0.340 1.00 87.75 84 GLY A O 1
ATOM 587 N N . VAL A 1 85 ? -3.992 8.465 -1.846 1.00 90.75 85 VAL A N 1
ATOM 588 C CA . VAL A 1 85 ? -5.400 8.813 -2.112 1.00 90.75 85 VAL A CA 1
ATOM 589 C C . VAL A 1 85 ? -6.340 7.917 -1.308 1.00 90.75 85 VAL A C 1
ATOM 591 O O . VAL A 1 85 ? -7.268 8.413 -0.670 1.00 90.75 85 VAL A O 1
ATOM 594 N N . THR A 1 86 ? -6.082 6.608 -1.282 1.00 87.06 86 THR A N 1
ATOM 595 C CA . THR A 1 86 ? -6.891 5.650 -0.512 1.00 87.06 86 THR A CA 1
ATOM 596 C C . THR A 1 86 ? -6.872 5.990 0.977 1.00 87.06 86 THR A C 1
ATOM 598 O O . THR A 1 86 ? -7.921 6.013 1.623 1.00 87.06 86 THR A O 1
ATOM 601 N N . PHE A 1 87 ? -5.700 6.328 1.511 1.00 87.25 87 PHE A N 1
ATOM 602 C CA . PHE A 1 87 ? -5.535 6.744 2.899 1.00 87.25 87 PHE A CA 1
ATOM 603 C C . PHE A 1 87 ? -6.327 8.019 3.224 1.00 87.25 87 PHE A C 1
ATOM 605 O O . PHE A 1 87 ? -7.068 8.053 4.207 1.00 87.25 87 PHE A O 1
ATOM 612 N N . VAL A 1 88 ? -6.258 9.039 2.364 1.00 90.38 88 VAL A N 1
ATOM 613 C CA . VAL A 1 88 ? -7.042 10.276 2.525 1.00 90.38 88 VAL A CA 1
ATOM 614 C C . VAL A 1 88 ? -8.544 9.982 2.509 1.00 90.38 88 VAL A C 1
ATOM 616 O O . VAL A 1 88 ? -9.274 10.468 3.372 1.00 90.38 88 VAL A O 1
ATOM 619 N N . VAL A 1 89 ? -9.019 9.147 1.582 1.00 91.25 89 VAL A N 1
ATOM 620 C CA . VAL A 1 89 ? -10.437 8.754 1.511 1.00 91.25 89 VAL A CA 1
ATOM 621 C C . VAL A 1 89 ? -10.882 8.030 2.783 1.00 91.25 89 VAL A C 1
ATOM 623 O O . VAL A 1 89 ? -11.977 8.297 3.284 1.00 91.25 89 VAL A O 1
ATOM 626 N N . LEU A 1 90 ? -10.049 7.140 3.326 1.00 88.56 90 LEU A N 1
ATOM 627 C CA . LEU A 1 90 ? -10.336 6.441 4.580 1.00 88.56 90 LEU A CA 1
ATOM 628 C C . LEU A 1 90 ? -10.422 7.410 5.762 1.00 88.56 90 LEU A C 1
ATOM 630 O O . LEU A 1 90 ? -11.357 7.299 6.554 1.00 88.56 90 LEU A O 1
ATOM 634 N N . ILE A 1 91 ? -9.524 8.397 5.845 1.00 89.12 91 ILE A N 1
ATOM 635 C CA . ILE A 1 91 ? -9.592 9.447 6.871 1.00 89.12 91 ILE A CA 1
ATOM 636 C C . ILE A 1 91 ? -10.885 10.247 6.730 1.00 89.12 91 ILE A C 1
ATOM 638 O O . ILE A 1 91 ? -11.618 10.395 7.704 1.00 89.12 91 ILE A O 1
ATOM 642 N N . LEU A 1 92 ? -11.206 10.728 5.526 1.00 89.69 92 LEU A N 1
ATOM 643 C CA . LEU A 1 92 ? -12.412 11.524 5.291 1.00 89.69 92 LEU A CA 1
ATOM 644 C C . LEU A 1 92 ? -13.684 10.743 5.645 1.00 89.69 92 LEU A C 1
ATOM 646 O O . LEU A 1 92 ? -14.576 11.280 6.305 1.00 89.69 92 LEU A O 1
ATOM 650 N N . LYS A 1 93 ? -13.755 9.460 5.270 1.00 88.38 93 LYS A N 1
ATOM 651 C CA . LYS A 1 93 ? -14.867 8.579 5.653 1.00 88.38 93 LYS A CA 1
ATOM 652 C C . LYS A 1 93 ? -14.910 8.327 7.158 1.00 88.38 93 LYS A C 1
ATOM 654 O O . LYS A 1 93 ? -15.995 8.377 7.729 1.00 88.38 93 LYS A O 1
ATOM 659 N N . GLY A 1 94 ? -13.766 8.100 7.800 1.00 82.00 94 GLY A N 1
ATOM 660 C CA . GLY A 1 94 ? -13.670 7.914 9.249 1.00 82.00 94 GLY A CA 1
ATOM 661 C C . GLY A 1 94 ? -14.143 9.144 10.025 1.00 82.00 94 GLY A C 1
ATOM 662 O O . GLY A 1 94 ? -14.973 9.024 10.923 1.00 82.00 94 GLY A O 1
ATOM 663 N N . VAL A 1 95 ? -13.698 10.335 9.621 1.00 78.94 95 VAL A N 1
ATOM 664 C CA . VAL A 1 95 ? -14.133 11.618 10.196 1.00 78.94 95 VAL A CA 1
ATOM 665 C C . VAL A 1 95 ? -15.627 11.844 9.957 1.00 78.94 95 VAL A C 1
ATOM 667 O O . VAL A 1 95 ? -16.340 12.261 10.868 1.00 78.94 95 VAL A O 1
ATOM 670 N N . SER A 1 96 ? -16.131 11.514 8.766 1.00 74.44 96 SER A N 1
ATOM 671 C CA . SER A 1 96 ? -17.560 11.610 8.450 1.00 74.44 96 SER A CA 1
ATOM 672 C C . SER A 1 96 ? -18.407 10.678 9.326 1.00 74.44 96 SER A C 1
ATOM 674 O O . SER A 1 96 ? -19.396 11.115 9.912 1.00 74.44 96 SER A O 1
ATOM 676 N N . LEU A 1 97 ? -17.986 9.423 9.504 1.00 71.00 97 LEU A N 1
ATOM 677 C CA . LEU A 1 97 ? -18.629 8.459 10.404 1.00 71.00 97 LEU A CA 1
ATOM 678 C C . LEU A 1 97 ? -18.601 8.929 11.861 1.00 71.00 97 LEU A C 1
ATOM 680 O O . LEU A 1 97 ? -19.631 8.883 12.531 1.00 71.00 97 LEU A O 1
ATOM 684 N N . ALA A 1 98 ? -17.462 9.434 12.339 1.00 69.88 98 ALA A N 1
ATOM 685 C CA . ALA A 1 98 ? -17.335 9.971 13.691 1.00 69.88 98 ALA A CA 1
ATOM 686 C C . ALA A 1 98 ? -18.277 11.165 13.917 1.00 69.88 98 ALA A C 1
ATOM 688 O O . ALA A 1 98 ? -18.968 11.221 14.934 1.00 69.88 98 ALA A O 1
ATOM 689 N N . ALA A 1 99 ? -18.378 12.074 12.943 1.00 70.69 99 ALA A N 1
ATOM 690 C CA . ALA A 1 99 ? -19.296 13.209 12.992 1.00 70.69 99 ALA A CA 1
ATOM 691 C C . ALA A 1 99 ? -20.773 12.772 12.983 1.00 70.69 99 ALA A C 1
ATOM 693 O O . ALA A 1 99 ? -21.592 13.345 13.704 1.00 70.69 99 ALA A O 1
ATOM 694 N N . VAL A 1 100 ? -21.122 11.742 12.205 1.00 71.19 100 VAL A N 1
ATOM 695 C CA . VAL A 1 100 ? -22.477 11.167 12.181 1.00 71.19 100 VAL A CA 1
ATOM 696 C C . VAL A 1 100 ? -22.824 10.502 13.514 1.00 71.19 100 VAL A C 1
ATOM 698 O O . VAL A 1 100 ? -23.942 10.670 13.998 1.00 71.19 100 VAL A O 1
ATOM 701 N N . VAL A 1 101 ? -21.888 9.776 14.127 1.00 75.69 101 VAL A N 1
ATOM 702 C CA . VAL A 1 101 ? -22.093 9.138 15.436 1.00 75.69 101 VAL A CA 1
ATOM 703 C C . VAL A 1 101 ? -22.224 10.181 16.547 1.00 75.69 101 VAL A C 1
ATOM 705 O O . VAL A 1 101 ? -23.117 10.044 17.381 1.00 75.69 101 VAL A O 1
ATOM 708 N N . LEU A 1 102 ? -21.405 11.240 16.537 1.00 78.50 102 LEU A N 1
ATOM 709 C CA . LEU A 1 102 ? -21.526 12.339 17.503 1.00 78.50 102 LEU A CA 1
ATOM 710 C C . LEU A 1 102 ? -22.863 13.073 17.379 1.00 78.50 102 LEU A C 1
ATOM 712 O O . LEU A 1 102 ? -23.443 13.427 18.392 1.00 78.50 102 LEU A O 1
ATOM 716 N N . ARG A 1 103 ? -23.373 13.276 16.156 1.00 72.19 103 ARG A N 1
ATOM 717 C CA . ARG A 1 103 ? -24.685 13.911 15.928 1.00 72.19 103 ARG A CA 1
ATOM 718 C C . ARG A 1 103 ? -25.880 13.054 16.350 1.00 72.19 103 ARG A C 1
ATOM 720 O O . ARG A 1 103 ? -26.985 13.580 16.426 1.00 72.19 103 ARG A O 1
ATOM 727 N N . ARG A 1 104 ? -25.696 11.743 16.528 1.00 69.56 104 ARG A N 1
ATOM 728 C CA . ARG A 1 104 ? -26.755 10.811 16.953 1.00 69.56 104 ARG A CA 1
ATOM 729 C C . ARG A 1 104 ? -26.796 10.590 18.470 1.00 69.56 104 ARG A C 1
ATOM 731 O O . ARG A 1 104 ? -27.684 9.871 18.922 1.00 69.56 104 ARG A O 1
ATOM 738 N N . ARG A 1 105 ? -25.841 11.142 19.220 1.00 54.12 105 ARG A N 1
ATOM 739 C CA . ARG A 1 105 ? -25.835 11.172 20.688 1.00 54.12 105 ARG A CA 1
ATOM 740 C C . ARG A 1 105 ? -26.319 12.527 21.177 1.00 54.12 105 ARG A C 1
ATOM 742 O O . ARG A 1 105 ? -26.923 12.531 22.266 1.00 54.12 105 ARG A O 1
#

Foldseek 3Di:
DDDDDDDDDDDDDPPDPPPPDPPPCPPVNVVVVVVVVVVVVVVVVVVVVVVLCCLQVVQLVVLCVVPNPVGNVVRNVVSVVVVVVVVVVVVVVVVVVVVVVVVVD

pLDDT: mean 72.55, std 14.51, range [48.38, 91.5]